Protein AF-A0A376DPJ9-F1 (afdb_monomer_lite)

Organism: Chryseobacterium carnipullorum (NCBI:txid1124835)

Radius of gyration: 25.6 Å; chains: 1; bounding box: 70×33×84 Å

pLDDT: mean 78.96, std 16.45, range [32.88, 96.31]

Secondary structure (DSSP, 8-state):
-HHHHHHHHHHHHHHHHHHHHHHHHHHHHHHHHH-S--GGGG-THHHHHHHHHHHHHHHHHHHHHHHH---SS--HHHHHHHHHHHHHHHHHHHHHHHHHHHHHTT-HHHHSSHHHHHHHHHHHHHHHHHHHHHHHHHHHHHHHHHHHHHHHHHHHHHHHHHHHHHHHHHHHHHTT--

Foldseek 3Di:
DVVVVVVVVLVVVLLVVLLVVLQVVQLVVCCVVVVDDDPCSNDSVSSVVLSVLLVLLLVLLVVLCVVPVPDLDDDPVSLVVSLVVSLVVSLVVVVVVVVVVCVVVVCCCVCVDPVNVVVVSVVSNVSSVVSVVSSSVSVVVVSVVVVVVVVVVVVVVVVVVVVVVVVVVVVVVVVVPD

Structure (mmCIF, N/CA/C/O backbone):
data_AF-A0A376DPJ9-F1
#
_entry.id   AF-A0A376DPJ9-F1
#
loop_
_atom_site.group_PDB
_atom_site.id
_atom_site.type_symbol
_atom_site.label_atom_id
_atom_site.label_alt_id
_atom_site.label_comp_id
_atom_site.label_asym_id
_atom_site.label_entity_id
_atom_site.label_seq_id
_atom_site.pdbx_PDB_ins_code
_atom_site.Cartn_x
_atom_site.Cartn_y
_atom_site.Cartn_z
_atom_site.occupancy
_atom_site.B_iso_or_equiv
_atom_site.auth_seq_id
_atom_site.auth_comp_id
_atom_site.auth_asym_id
_atom_site.auth_atom_id
_atom_site.pdbx_PDB_model_num
ATOM 1 N N . MET A 1 1 ? -15.375 -20.761 18.828 1.00 35.53 1 MET A N 1
ATOM 2 C CA . MET A 1 1 ? -14.782 -20.734 17.464 1.00 35.53 1 MET A CA 1
ATOM 3 C C . MET A 1 1 ? -15.594 -19.976 16.400 1.00 35.53 1 MET A C 1
ATOM 5 O O . MET A 1 1 ? -14.981 -19.489 15.461 1.00 35.53 1 MET A O 1
ATOM 9 N N . LYS A 1 2 ? -16.923 -19.787 16.525 1.00 32.88 2 LYS A N 1
ATOM 10 C CA . LYS A 1 2 ? -17.739 -19.069 15.512 1.00 32.88 2 LYS A CA 1
ATOM 11 C C . LYS A 1 2 ? -17.338 -17.594 15.266 1.00 32.88 2 LYS A C 1
ATOM 13 O O . LYS A 1 2 ? -17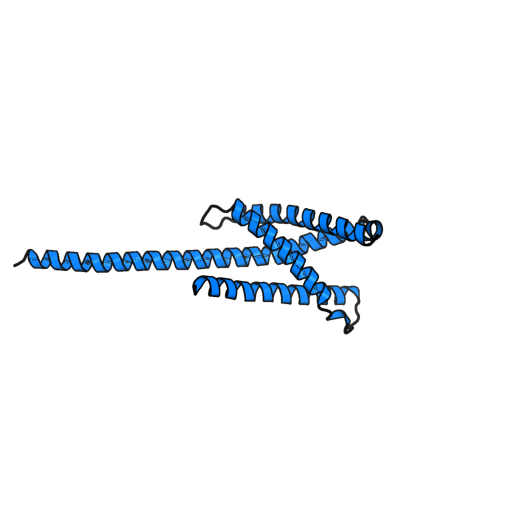.482 -17.117 14.146 1.00 32.88 2 LYS A O 1
ATOM 18 N N . ASN A 1 3 ? -16.785 -16.888 16.263 1.00 49.09 3 ASN A N 1
ATOM 19 C CA . ASN A 1 3 ? -16.382 -15.477 16.110 1.00 49.09 3 ASN A CA 1
ATOM 20 C C . ASN A 1 3 ? -15.089 -15.282 15.303 1.00 49.09 3 ASN A C 1
ATOM 22 O O . ASN A 1 3 ? -15.038 -14.377 14.480 1.00 49.09 3 ASN A O 1
ATOM 26 N N . ILE A 1 4 ? -14.088 -16.152 15.474 1.00 43.19 4 ILE A N 1
ATOM 27 C CA . ILE A 1 4 ? -12.838 -16.094 14.691 1.00 43.19 4 ILE A CA 1
ATOM 28 C C . ILE A 1 4 ? -13.129 -16.453 13.230 1.00 43.19 4 ILE A C 1
ATOM 30 O O . ILE A 1 4 ? -12.640 -15.793 12.321 1.00 43.19 4 ILE A O 1
ATOM 34 N N . LEU A 1 5 ? -14.007 -17.439 13.002 1.00 37.12 5 LEU A N 1
ATOM 35 C CA . LEU A 1 5 ? -14.438 -17.830 11.660 1.00 37.12 5 LEU A CA 1
ATOM 36 C C . LEU A 1 5 ? -15.154 -16.683 10.926 1.00 37.12 5 LEU A C 1
ATOM 38 O O . LEU A 1 5 ? -14.939 -16.496 9.735 1.00 37.12 5 LEU A O 1
ATOM 42 N N . ASN A 1 6 ? -15.973 -15.892 11.630 1.00 47.94 6 ASN A N 1
ATOM 43 C CA . ASN A 1 6 ? -16.643 -14.719 11.060 1.00 47.94 6 ASN A CA 1
ATOM 44 C C . ASN A 1 6 ? -15.699 -13.524 10.844 1.00 47.94 6 ASN A C 1
ATOM 46 O O . ASN A 1 6 ? -15.862 -12.817 9.850 1.00 47.94 6 ASN A O 1
ATOM 50 N N . GLU A 1 7 ? -14.709 -13.309 11.716 1.00 50.38 7 GLU A N 1
ATOM 51 C CA . GLU A 1 7 ? -13.648 -12.311 11.497 1.00 50.38 7 GLU A CA 1
ATOM 52 C C . GLU A 1 7 ? -12.774 -12.677 10.287 1.00 50.38 7 GLU A C 1
ATOM 54 O O . GLU A 1 7 ? -12.513 -11.822 9.442 1.00 50.38 7 GLU A O 1
ATOM 59 N N . ALA A 1 8 ? -12.428 -13.960 10.129 1.00 47.81 8 ALA A N 1
ATOM 60 C CA . ALA A 1 8 ? -11.710 -14.484 8.965 1.00 47.81 8 ALA A CA 1
ATOM 61 C C . ALA A 1 8 ? -12.550 -14.438 7.670 1.00 47.81 8 ALA A C 1
ATOM 63 O O . ALA A 1 8 ? -12.029 -14.258 6.570 1.00 47.81 8 ALA A O 1
ATOM 64 N N . ARG A 1 9 ? -13.881 -14.565 7.774 1.00 54.72 9 ARG A N 1
ATOM 65 C CA . ARG A 1 9 ? -14.790 -14.430 6.623 1.00 54.72 9 ARG A CA 1
ATOM 66 C C . ARG A 1 9 ? -14.923 -12.977 6.170 1.00 54.72 9 ARG A C 1
ATOM 68 O O . ARG A 1 9 ? -14.971 -12.727 4.971 1.00 54.72 9 ARG A O 1
ATOM 75 N N . GLN A 1 10 ? -14.961 -12.022 7.105 1.00 60.44 10 GLN A N 1
ATOM 76 C CA . GLN A 1 10 ? -14.961 -10.591 6.775 1.00 60.44 10 GLN A CA 1
ATOM 77 C C . GLN A 1 10 ? -13.616 -10.132 6.202 1.00 60.44 10 GLN A C 1
ATOM 79 O O . GLN A 1 10 ? -13.611 -9.337 5.263 1.00 60.44 10 GLN A O 1
ATOM 84 N N . SER A 1 11 ? -12.492 -10.669 6.689 1.00 74.06 11 SER A N 1
ATOM 85 C CA . SER A 1 11 ? -11.182 -10.404 6.083 1.00 74.06 11 SER A CA 1
ATOM 86 C C . SER A 1 11 ? -11.036 -11.024 4.691 1.00 74.06 11 SER A C 1
ATOM 88 O O . SER A 1 11 ? -10.398 -10.408 3.843 1.00 74.06 11 SER A O 1
ATOM 90 N N . LYS A 1 12 ? -11.696 -12.157 4.390 1.00 81.75 12 LYS A N 1
ATOM 91 C CA . LYS A 1 12 ? -11.704 -12.747 3.036 1.00 81.75 12 LYS A CA 1
ATOM 92 C C . LYS A 1 12 ? -12.279 -11.798 1.982 1.00 81.75 12 LYS A C 1
ATOM 94 O O . LYS A 1 12 ? -11.669 -11.636 0.932 1.00 81.75 12 LYS A O 1
ATOM 99 N N . TYR A 1 13 ? -13.427 -11.167 2.244 1.00 85.12 13 TYR A N 1
ATOM 100 C CA . TYR A 1 13 ? -14.031 -10.233 1.282 1.00 85.12 13 TYR A CA 1
ATOM 101 C C . TYR A 1 13 ? -13.211 -8.956 1.115 1.00 85.12 13 TYR A C 1
ATOM 103 O O . TYR A 1 13 ? -13.119 -8.442 0.007 1.00 85.12 13 TYR A O 1
ATOM 111 N N . PHE A 1 14 ? -12.580 -8.473 2.188 1.00 87.50 14 PHE A N 1
ATOM 112 C CA . PHE A 1 14 ? -11.661 -7.341 2.102 1.00 87.50 14 PHE A CA 1
ATOM 113 C C . PHE A 1 14 ? -10.430 -7.674 1.252 1.00 87.50 14 PHE A C 1
ATOM 115 O O . PHE A 1 14 ? -10.087 -6.915 0.354 1.00 87.50 14 PHE A O 1
ATOM 122 N N . LEU A 1 15 ? -9.803 -8.831 1.476 1.00 87.69 15 LEU A N 1
ATOM 123 C CA . LEU A 1 15 ? -8.663 -9.273 0.670 1.00 87.69 15 LEU A CA 1
ATOM 124 C C . LEU A 1 15 ? -9.058 -9.512 -0.790 1.00 87.69 15 LEU A C 1
ATOM 126 O O . LEU A 1 15 ? -8.320 -9.115 -1.684 1.00 87.69 15 LEU A O 1
ATOM 130 N N . LEU A 1 16 ? -10.235 -10.096 -1.038 1.00 90.19 16 LEU A N 1
ATOM 131 C CA . LEU A 1 16 ? -10.770 -10.249 -2.391 1.00 90.19 16 LEU A CA 1
ATOM 132 C C . LEU A 1 16 ? -11.007 -8.888 -3.054 1.00 90.19 16 LEU A C 1
ATOM 134 O O . LEU A 1 16 ? -10.652 -8.713 -4.212 1.00 90.19 16 LEU A O 1
ATOM 138 N N . PHE A 1 17 ? -11.564 -7.919 -2.324 1.00 90.94 17 PHE A N 1
ATOM 139 C CA . PHE A 1 17 ? -11.735 -6.553 -2.811 1.00 90.94 17 PHE A CA 1
ATOM 140 C C . PHE A 1 17 ? -10.390 -5.916 -3.172 1.00 90.94 17 PHE A C 1
ATOM 142 O O . PHE A 1 17 ? -10.253 -5.393 -4.271 1.00 90.94 17 PHE A O 1
ATOM 149 N N . VAL A 1 18 ? -9.384 -6.014 -2.298 1.00 90.88 18 VAL A N 1
ATOM 150 C CA . VAL A 1 18 ? -8.033 -5.491 -2.561 1.00 90.88 18 VAL A CA 1
ATOM 151 C C . VAL A 1 18 ? -7.409 -6.167 -3.783 1.00 90.88 18 VAL A C 1
ATOM 153 O O . VAL A 1 18 ? -6.825 -5.486 -4.620 1.00 90.88 18 VAL A O 1
ATOM 156 N N . PHE A 1 19 ? -7.573 -7.484 -3.925 1.00 89.69 19 PHE A N 1
ATOM 157 C CA . PHE A 1 19 ? -7.079 -8.235 -5.078 1.00 89.69 19 PHE A CA 1
ATOM 158 C C . PHE A 1 19 ? -7.760 -7.808 -6.385 1.00 89.69 19 PHE A C 1
ATOM 160 O O . PHE A 1 19 ? -7.080 -7.494 -7.358 1.00 89.69 19 PHE A O 1
ATOM 167 N N . LEU A 1 20 ? -9.096 -7.745 -6.408 1.00 91.44 20 LEU A N 1
ATOM 168 C CA . LEU A 1 20 ? -9.865 -7.316 -7.580 1.00 91.44 20 LEU A CA 1
ATOM 169 C C . LEU A 1 20 ? -9.576 -5.857 -7.945 1.00 91.44 20 LEU A C 1
ATOM 171 O O . LEU A 1 20 ? -9.449 -5.532 -9.123 1.00 91.44 20 LEU A O 1
ATOM 175 N N . PHE A 1 21 ? -9.431 -4.988 -6.945 1.00 91.19 21 PHE A N 1
ATOM 176 C CA . PHE A 1 21 ? -9.069 -3.592 -7.153 1.00 91.19 21 PHE A CA 1
ATOM 177 C C . PHE A 1 21 ? -7.660 -3.470 -7.744 1.00 91.19 21 PHE A C 1
ATOM 179 O O . PHE A 1 21 ? -7.478 -2.781 -8.744 1.00 91.19 21 PHE A O 1
ATOM 186 N N . GLY A 1 22 ? -6.678 -4.186 -7.190 1.00 88.44 22 GLY A N 1
ATOM 187 C CA . GLY A 1 22 ? -5.319 -4.221 -7.731 1.00 88.44 22 GLY A CA 1
ATOM 188 C C . GLY A 1 22 ? -5.261 -4.786 -9.151 1.00 88.44 22 GLY A C 1
ATOM 189 O O . GLY A 1 22 ? -4.515 -4.281 -9.989 1.00 88.44 22 GLY A O 1
ATOM 190 N N . TYR A 1 23 ? -6.103 -5.775 -9.462 1.00 88.81 23 TYR A N 1
ATOM 191 C CA . TYR A 1 23 ? -6.263 -6.296 -10.818 1.00 88.81 23 TYR A CA 1
ATOM 192 C C . TYR A 1 23 ? -6.813 -5.237 -11.781 1.00 88.81 23 TYR A C 1
ATOM 194 O O . TYR A 1 23 ? -6.214 -4.986 -12.828 1.00 88.81 23 TYR A O 1
ATOM 202 N N . ALA A 1 24 ? -7.891 -4.547 -11.401 1.00 88.69 24 ALA A N 1
ATOM 203 C CA . ALA A 1 24 ? -8.464 -3.465 -12.199 1.00 88.69 24 ALA A CA 1
ATOM 204 C C . ALA A 1 24 ? -7.467 -2.310 -12.411 1.00 88.69 24 ALA A C 1
ATOM 206 O O . ALA A 1 24 ? -7.298 -1.835 -13.535 1.00 88.69 24 ALA A O 1
ATOM 207 N N . GLN A 1 25 ? -6.745 -1.910 -11.359 1.00 86.62 25 GLN A N 1
ATOM 208 C CA . GLN A 1 25 ? -5.694 -0.893 -11.433 1.00 86.62 25 GLN A CA 1
ATOM 209 C C . GLN A 1 25 ? -4.565 -1.324 -12.385 1.00 86.62 25 GLN A C 1
ATOM 211 O O . GLN A 1 25 ? -4.074 -0.515 -13.172 1.00 86.62 25 GLN A O 1
ATOM 216 N N . SER A 1 26 ? -4.171 -2.601 -12.363 1.00 83.50 26 SER A N 1
ATOM 217 C CA . SER A 1 26 ? -3.147 -3.134 -13.267 1.00 83.50 26 SER A CA 1
ATOM 218 C C . SER A 1 26 ? -3.567 -3.048 -14.737 1.00 83.50 26 SER A C 1
ATOM 220 O O . SER A 1 26 ? -2.786 -2.595 -15.580 1.00 83.50 26 SER A O 1
ATOM 222 N N . ILE A 1 27 ? -4.819 -3.411 -15.038 1.00 84.75 27 ILE A N 1
ATOM 223 C CA . ILE A 1 27 ? -5.396 -3.281 -16.382 1.00 84.75 27 ILE A CA 1
ATOM 224 C C . ILE A 1 27 ? -5.398 -1.813 -16.816 1.00 84.75 27 ILE A C 1
ATOM 226 O O . ILE A 1 27 ? -4.947 -1.500 -17.919 1.00 84.75 27 ILE A O 1
ATOM 230 N N . GLN A 1 28 ? -5.842 -0.905 -15.943 1.00 85.06 28 GLN A N 1
ATOM 231 C CA . GLN A 1 28 ? -5.889 0.528 -16.232 1.00 85.06 28 GLN A CA 1
ATOM 232 C C . GLN A 1 28 ? -4.504 1.085 -16.593 1.00 85.06 28 GLN A C 1
ATOM 234 O O . GLN A 1 28 ? -4.370 1.790 -17.593 1.00 85.06 28 GLN A O 1
ATOM 239 N N . ILE A 1 29 ? -3.465 0.747 -15.822 1.00 78.75 29 ILE A N 1
ATOM 240 C CA . ILE A 1 29 ? -2.090 1.200 -16.084 1.00 78.75 29 ILE A CA 1
ATOM 241 C C . ILE A 1 29 ? -1.603 0.689 -17.446 1.00 78.75 29 ILE A C 1
ATOM 243 O O . ILE A 1 29 ? -1.048 1.451 -18.237 1.00 78.75 29 ILE A O 1
ATOM 247 N N . ARG A 1 30 ? -1.842 -0.588 -17.765 1.00 80.00 30 ARG A N 1
ATOM 248 C CA . ARG A 1 30 ? -1.425 -1.183 -19.046 1.00 80.00 30 ARG A CA 1
ATOM 249 C C . ARG A 1 30 ? -2.168 -0.581 -20.239 1.00 80.00 30 ARG A C 1
ATOM 251 O O . ARG A 1 30 ? -1.539 -0.344 -21.270 1.00 80.00 30 ARG A O 1
ATOM 258 N N . LEU A 1 31 ? -3.461 -0.288 -20.094 1.00 81.31 31 LEU A N 1
ATOM 259 C CA . LEU A 1 31 ? -4.252 0.411 -21.111 1.00 81.31 31 LEU A CA 1
ATOM 260 C C . LEU A 1 31 ? -3.729 1.831 -21.358 1.00 81.31 31 LEU A C 1
ATOM 262 O O . LEU A 1 31 ? -3.548 2.216 -22.513 1.00 81.31 31 LEU A O 1
ATOM 266 N N . LEU A 1 32 ? -3.425 2.578 -20.291 1.00 78.44 32 LEU A N 1
ATOM 267 C CA . LEU A 1 32 ? -2.885 3.939 -20.382 1.00 78.44 32 LEU A CA 1
ATOM 268 C C . LEU A 1 32 ? -1.519 3.980 -21.081 1.00 78.44 32 LEU A C 1
ATOM 270 O O . LEU A 1 32 ? -1.269 4.882 -21.879 1.00 78.44 32 LEU A O 1
ATOM 274 N N . VAL A 1 33 ? -0.654 2.998 -20.812 1.00 73.94 33 VAL A N 1
ATOM 275 C CA . VAL A 1 33 ? 0.698 2.939 -21.388 1.00 73.94 33 VAL A CA 1
ATOM 276 C C . VAL A 1 33 ? 0.692 2.425 -22.830 1.00 73.94 33 VAL A C 1
ATOM 278 O O . VAL A 1 33 ? 1.372 2.996 -23.679 1.00 73.94 33 VAL A O 1
ATOM 281 N N . ARG A 1 34 ? -0.052 1.351 -23.138 1.00 72.94 34 ARG A N 1
ATOM 282 C CA . ARG A 1 34 ? 0.017 0.695 -24.459 1.00 72.94 34 ARG A CA 1
ATOM 283 C C . ARG A 1 34 ? -0.979 1.226 -25.488 1.00 72.94 34 ARG A C 1
ATOM 285 O O . ARG A 1 34 ? -0.741 1.018 -26.674 1.00 72.94 34 ARG A O 1
ATOM 292 N N . LYS A 1 35 ? -2.079 1.875 -25.075 1.00 73.50 35 LYS A N 1
ATOM 293 C CA . LYS A 1 35 ? -3.161 2.387 -25.954 1.00 73.50 35 LYS A CA 1
ATOM 294 C C . LYS A 1 35 ? -3.690 1.382 -27.001 1.00 73.50 35 LYS A C 1
ATOM 296 O O . LYS A 1 35 ? -4.313 1.777 -27.981 1.00 73.50 35 LYS A O 1
ATOM 301 N N . LYS A 1 36 ? -3.446 0.085 -26.810 1.00 71.81 36 LYS A N 1
ATOM 302 C CA . LYS A 1 36 ? -3.882 -1.022 -27.669 1.00 71.81 36 LYS A CA 1
ATOM 303 C C . LYS A 1 36 ? -4.521 -2.077 -26.782 1.00 71.81 36 LYS A C 1
ATOM 305 O O . LYS A 1 36 ? -4.018 -2.310 -25.690 1.00 71.81 36 LYS A O 1
ATOM 310 N N . LEU A 1 37 ? -5.608 -2.693 -27.238 1.00 67.00 37 LEU A N 1
ATOM 311 C CA . LEU A 1 37 ? -6.246 -3.819 -26.559 1.00 67.00 37 LEU A CA 1
ATOM 312 C C . LEU A 1 37 ? -5.576 -5.114 -27.024 1.00 67.00 37 LEU A C 1
ATOM 314 O O . LEU A 1 37 ? -5.727 -5.512 -28.174 1.00 67.00 37 LEU A O 1
ATOM 318 N N . ASP A 1 38 ? -4.811 -5.732 -26.132 1.00 72.69 38 ASP A N 1
ATOM 319 C CA . ASP A 1 38 ? -4.108 -6.996 -26.352 1.00 72.69 38 ASP A CA 1
ATOM 320 C C . ASP A 1 38 ? -4.479 -7.969 -25.221 1.00 72.69 38 ASP A C 1
ATOM 322 O O . ASP A 1 38 ? -4.661 -7.551 -24.074 1.00 72.69 38 ASP A O 1
ATOM 326 N N . TRP A 1 39 ? -4.574 -9.265 -25.523 1.00 71.88 39 TRP A N 1
ATOM 327 C CA . TRP A 1 39 ? -4.863 -10.330 -24.558 1.00 71.88 39 TRP A CA 1
ATOM 328 C C . TRP A 1 39 ? -3.863 -10.343 -23.394 1.00 71.88 39 TRP A C 1
ATOM 330 O O . TRP A 1 39 ? -4.224 -10.616 -22.248 1.00 71.88 39 TRP A O 1
ATOM 340 N N . TYR A 1 40 ? -2.617 -9.931 -23.650 1.00 70.44 40 TYR A N 1
ATOM 341 C CA . TYR A 1 40 ? -1.575 -9.823 -22.628 1.00 70.44 40 TYR A CA 1
ATOM 342 C C . TYR A 1 40 ? -1.887 -8.798 -21.516 1.00 70.44 40 TYR A C 1
ATOM 344 O O . TYR A 1 40 ? -1.282 -8.835 -20.443 1.00 70.44 40 TYR A O 1
ATOM 352 N N . ILE A 1 41 ? -2.838 -7.879 -21.722 1.00 69.50 41 ILE A N 1
ATOM 353 C CA . ILE A 1 41 ? -3.250 -6.890 -20.709 1.00 69.50 41 ILE A CA 1
ATOM 354 C C . ILE A 1 41 ? -3.952 -7.551 -19.523 1.00 69.50 41 ILE A C 1
ATOM 356 O O . ILE A 1 41 ? -3.852 -7.051 -18.405 1.00 69.50 41 ILE A O 1
ATOM 360 N N . PHE A 1 42 ? -4.591 -8.698 -19.747 1.00 73.62 42 PHE A N 1
ATOM 361 C CA . PHE A 1 42 ? -5.330 -9.431 -18.722 1.00 73.62 42 PHE A CA 1
ATOM 362 C C . PHE A 1 42 ? -4.447 -10.363 -17.881 1.00 73.62 42 PHE A C 1
ATOM 364 O O . PHE A 1 42 ? -4.965 -11.082 -17.023 1.00 73.62 42 PHE A O 1
ATOM 371 N N . THR A 1 43 ? -3.125 -10.347 -18.095 1.00 78.19 43 THR A N 1
ATOM 372 C CA . THR A 1 43 ? -2.180 -11.188 -17.352 1.00 78.19 43 THR A CA 1
ATOM 373 C C . THR A 1 43 ? -2.205 -10.859 -15.851 1.00 78.19 43 THR A C 1
ATOM 375 O O . THR A 1 43 ? -1.990 -9.709 -15.456 1.00 78.19 43 THR A O 1
ATOM 378 N N . PRO A 1 44 ? -2.447 -11.857 -14.976 1.00 75.00 44 PRO A N 1
ATOM 379 C CA . PRO A 1 44 ? -2.641 -11.620 -13.545 1.00 75.00 44 PRO A CA 1
ATOM 380 C C . PRO A 1 44 ? -1.338 -11.304 -12.799 1.00 75.00 44 PRO A C 1
ATOM 382 O O . PRO A 1 44 ? -1.383 -10.882 -11.648 1.00 75.00 44 PRO A O 1
ATOM 385 N N . GLU A 1 45 ? -0.178 -11.475 -13.434 1.00 77.44 45 GLU A N 1
ATOM 386 C CA . GLU A 1 45 ? 1.143 -11.335 -12.811 1.00 77.44 45 GLU A CA 1
ATOM 387 C C . GLU A 1 45 ? 1.336 -9.980 -12.105 1.00 77.44 45 GLU A C 1
ATOM 389 O O . GLU A 1 45 ? 1.730 -9.920 -10.940 1.00 77.44 45 GLU A O 1
ATOM 394 N N . ALA A 1 46 ? 0.976 -8.873 -12.761 1.00 72.50 46 ALA A N 1
ATOM 395 C CA . ALA A 1 46 ? 1.123 -7.548 -12.151 1.00 72.50 46 ALA A CA 1
ATOM 396 C C . ALA A 1 46 ? 0.098 -7.273 -11.040 1.00 72.50 46 ALA A C 1
ATOM 398 O O . ALA A 1 46 ? 0.366 -6.482 -10.132 1.00 72.50 46 ALA A O 1
ATOM 399 N N . ALA A 1 47 ? -1.058 -7.934 -11.075 1.00 79.75 47 ALA A N 1
ATOM 400 C CA . ALA A 1 47 ? -2.030 -7.857 -9.994 1.00 79.75 47 ALA A CA 1
ATOM 401 C C . ALA A 1 47 ? -1.536 -8.606 -8.755 1.00 79.75 47 ALA A C 1
ATOM 403 O O . ALA A 1 47 ? -1.690 -8.108 -7.643 1.00 79.75 47 ALA A O 1
ATOM 404 N N . VAL A 1 48 ? -0.868 -9.750 -8.945 1.00 85.44 48 VAL A N 1
ATOM 405 C CA . VAL A 1 48 ? -0.213 -10.485 -7.855 1.00 85.44 48 VAL A CA 1
ATOM 406 C C . VAL A 1 48 ? 0.852 -9.613 -7.195 1.00 85.44 48 VAL A C 1
ATOM 408 O O . VAL A 1 48 ? 0.841 -9.468 -5.977 1.00 85.44 48 VAL A O 1
ATOM 411 N N . MET A 1 49 ? 1.718 -8.964 -7.978 1.00 83.88 49 MET A N 1
ATOM 412 C CA . MET A 1 49 ? 2.754 -8.082 -7.425 1.00 83.88 49 MET A CA 1
ATOM 413 C C . MET A 1 49 ? 2.154 -6.903 -6.642 1.00 83.88 49 MET A C 1
ATOM 415 O O . MET A 1 49 ? 2.615 -6.584 -5.547 1.00 83.88 49 MET A O 1
ATOM 419 N N . SER A 1 50 ? 1.085 -6.299 -7.170 1.00 85.75 50 SER A N 1
ATOM 420 C CA . SER A 1 50 ? 0.368 -5.196 -6.510 1.00 85.75 50 SER A CA 1
ATOM 421 C C . SER A 1 50 ? -0.341 -5.650 -5.226 1.00 85.75 50 SER A C 1
ATOM 423 O O . SER A 1 50 ? -0.406 -4.916 -4.244 1.00 85.75 50 SER A O 1
ATOM 425 N N . PHE A 1 51 ? -0.852 -6.882 -5.203 1.00 88.44 51 PHE A N 1
ATOM 426 C CA . PHE A 1 51 ? -1.448 -7.478 -4.010 1.00 88.44 51 PHE A CA 1
ATOM 427 C C . PHE A 1 51 ? -0.398 -7.764 -2.930 1.00 88.44 51 PHE A C 1
ATOM 429 O O . PHE A 1 51 ? -0.636 -7.495 -1.754 1.00 88.44 51 PHE A O 1
ATOM 436 N N . VAL A 1 52 ? 0.777 -8.265 -3.321 1.00 90.19 52 VAL A N 1
ATOM 437 C CA . VAL A 1 52 ? 1.900 -8.500 -2.401 1.00 90.19 52 VAL A CA 1
ATOM 438 C C . VAL A 1 52 ? 2.376 -7.185 -1.785 1.00 90.19 52 VAL A C 1
ATOM 440 O O . VAL A 1 52 ? 2.524 -7.114 -0.565 1.00 90.19 52 VAL A O 1
ATOM 443 N N . SER A 1 53 ? 2.551 -6.126 -2.583 1.00 90.31 53 SER A N 1
ATOM 444 C CA . SER A 1 53 ? 2.966 -4.816 -2.063 1.00 90.31 53 SER A CA 1
ATOM 445 C C . SER A 1 53 ? 1.925 -4.207 -1.117 1.00 90.31 53 SER A C 1
ATOM 447 O O . SER A 1 53 ? 2.283 -3.736 -0.035 1.00 90.31 53 SER A O 1
ATOM 449 N N . ALA A 1 54 ? 0.630 -4.308 -1.441 1.00 90.94 54 ALA A N 1
ATOM 450 C CA . ALA A 1 54 ? -0.447 -3.926 -0.527 1.00 90.94 54 ALA A CA 1
ATOM 451 C C . ALA A 1 54 ? -0.420 -4.755 0.772 1.00 90.94 54 ALA A C 1
ATOM 453 O O . ALA A 1 54 ? -0.619 -4.214 1.859 1.00 90.94 54 ALA A O 1
ATOM 454 N N . GLY A 1 55 ? -0.111 -6.051 0.685 1.00 90.75 55 GLY A N 1
ATOM 455 C CA . GLY A 1 55 ? 0.077 -6.924 1.844 1.00 90.75 55 GLY A CA 1
ATOM 456 C C . GLY A 1 55 ? 1.214 -6.467 2.762 1.00 90.75 55 GLY A C 1
ATOM 457 O O . GLY A 1 55 ? 1.030 -6.417 3.980 1.00 90.75 55 GLY A O 1
ATOM 458 N N . ILE A 1 56 ? 2.357 -6.066 2.194 1.00 92.25 56 ILE A N 1
ATOM 459 C CA . ILE A 1 56 ? 3.482 -5.484 2.947 1.00 92.25 56 ILE A CA 1
ATOM 460 C C . ILE A 1 56 ? 3.029 -4.209 3.664 1.00 92.25 56 ILE A C 1
ATOM 462 O O . ILE A 1 56 ? 3.265 -4.063 4.864 1.00 92.25 56 ILE A O 1
ATOM 466 N N . LEU A 1 57 ? 2.321 -3.313 2.969 1.00 93.38 57 LEU A N 1
ATOM 467 C CA . LEU A 1 57 ? 1.780 -2.099 3.578 1.00 93.38 57 LEU A CA 1
ATOM 468 C C . LEU A 1 57 ? 0.838 -2.419 4.748 1.00 93.38 57 LEU A C 1
ATOM 470 O O . LEU A 1 57 ? 0.967 -1.829 5.821 1.00 93.38 57 LEU A O 1
ATOM 474 N N . PHE A 1 58 ? -0.083 -3.371 4.577 1.00 92.31 58 PHE A N 1
ATOM 475 C CA . PHE A 1 58 ? -1.009 -3.777 5.638 1.00 92.31 58 PHE A CA 1
ATOM 476 C C . PHE A 1 58 ? -0.270 -4.331 6.849 1.00 92.31 58 PHE A C 1
ATOM 478 O O . PHE A 1 58 ? -0.649 -4.037 7.982 1.00 92.31 58 PHE A O 1
ATOM 485 N N . PHE A 1 59 ? 0.794 -5.101 6.627 1.00 91.38 59 PHE A N 1
ATOM 486 C CA . PHE A 1 59 ? 1.631 -5.627 7.697 1.00 91.38 59 PHE A CA 1
ATOM 487 C C . PHE A 1 59 ? 2.330 -4.506 8.476 1.00 91.38 59 PHE A C 1
ATOM 489 O O . PHE A 1 59 ? 2.243 -4.465 9.705 1.00 91.38 59 PHE A O 1
ATOM 496 N N . VAL A 1 60 ? 2.945 -3.552 7.770 1.00 92.75 60 VAL A N 1
ATOM 497 C CA . VAL A 1 60 ? 3.586 -2.374 8.375 1.00 92.75 60 VAL A CA 1
ATOM 498 C C . VAL A 1 60 ? 2.570 -1.566 9.190 1.00 92.75 60 VAL A C 1
ATOM 500 O O . VAL A 1 60 ? 2.794 -1.293 10.371 1.00 92.75 60 VAL A O 1
ATOM 503 N N . MET A 1 61 ? 1.413 -1.249 8.605 1.00 90.88 61 MET A N 1
ATOM 504 C CA . MET A 1 61 ? 0.347 -0.526 9.301 1.00 90.88 61 MET A CA 1
ATOM 505 C C . MET A 1 61 ? -0.162 -1.295 10.522 1.00 90.88 61 MET A C 1
ATOM 507 O O . MET A 1 61 ? -0.371 -0.705 11.579 1.00 90.88 61 MET A O 1
ATOM 511 N N . TYR A 1 62 ? -0.339 -2.613 10.412 1.00 89.38 62 TYR A N 1
ATOM 512 C CA . TYR A 1 62 ? -0.800 -3.451 11.515 1.00 89.38 62 TYR A CA 1
ATOM 513 C C . TYR A 1 62 ? 0.153 -3.404 12.717 1.00 89.38 62 TYR A C 1
ATOM 515 O O . TYR A 1 62 ? -0.312 -3.280 13.853 1.00 89.38 62 TYR A O 1
ATOM 523 N N . ILE A 1 63 ? 1.470 -3.449 12.481 1.00 89.31 63 ILE A N 1
ATOM 524 C CA . ILE A 1 63 ? 2.485 -3.317 13.538 1.00 89.31 63 ILE A CA 1
ATOM 525 C C . ILE A 1 63 ? 2.321 -1.983 14.265 1.00 89.31 63 ILE A C 1
ATOM 527 O O . ILE A 1 63 ? 2.238 -1.953 15.495 1.00 89.31 63 ILE A O 1
ATOM 531 N N . PHE A 1 64 ? 2.223 -0.883 13.520 1.00 90.12 64 PHE A N 1
ATOM 532 C CA . PHE A 1 64 ? 2.140 0.447 14.114 1.00 90.12 64 PHE A CA 1
ATOM 533 C C . PHE A 1 64 ? 0.828 0.707 14.843 1.00 90.12 64 PHE A C 1
ATOM 535 O O . PHE A 1 64 ? 0.836 1.283 15.933 1.00 90.12 64 PHE A O 1
ATOM 542 N N . ILE A 1 65 ? -0.287 0.215 14.306 1.00 87.44 65 ILE A N 1
ATOM 543 C CA . ILE A 1 65 ? -1.575 0.244 14.997 1.00 87.44 65 ILE A CA 1
ATOM 544 C C . ILE A 1 65 ? -1.489 -0.530 16.315 1.00 87.44 65 ILE A C 1
ATOM 546 O O . ILE A 1 65 ? -1.899 -0.020 17.357 1.00 87.44 65 ILE A O 1
ATOM 550 N N . ARG A 1 66 ? -0.924 -1.744 16.299 1.00 84.06 66 ARG A N 1
ATOM 551 C CA . ARG A 1 66 ? -0.791 -2.572 17.505 1.00 84.06 66 ARG A CA 1
ATOM 552 C C . ARG A 1 66 ? 0.133 -1.939 18.546 1.00 84.06 66 ARG A C 1
ATOM 554 O O . ARG A 1 66 ? -0.111 -2.102 19.738 1.00 84.06 66 ARG A O 1
ATOM 561 N N . HIS A 1 67 ? 1.178 -1.238 18.110 1.00 83.25 67 HIS A N 1
ATOM 562 C CA . HIS A 1 67 ? 2.151 -0.621 19.004 1.00 83.25 67 HIS A CA 1
ATOM 563 C C . HIS A 1 67 ? 1.640 0.684 19.640 1.00 83.25 67 HIS A C 1
ATOM 565 O O . HIS A 1 67 ? 1.804 0.882 20.845 1.00 83.25 67 HIS A O 1
ATOM 571 N N . TRP A 1 68 ? 1.000 1.566 18.863 1.00 78.88 68 TRP A N 1
ATOM 572 C CA . TRP A 1 68 ? 0.603 2.897 19.344 1.00 78.88 68 TRP A CA 1
ATOM 573 C C . TRP A 1 68 ? -0.841 3.013 19.820 1.00 78.88 68 TRP A C 1
ATOM 575 O O . TRP A 1 68 ? -1.124 3.862 20.664 1.00 78.88 68 TRP A O 1
ATOM 585 N N . GLN A 1 69 ? -1.762 2.180 19.337 1.00 72.25 69 GLN A N 1
ATOM 586 C CA . GLN A 1 69 ? -3.183 2.395 19.585 1.00 72.25 69 GLN A CA 1
ATOM 587 C C . GLN A 1 69 ? -3.691 1.639 20.826 1.00 72.25 69 GLN A C 1
ATOM 589 O O . GLN A 1 69 ? -4.407 0.641 20.728 1.00 72.25 69 GLN A O 1
ATOM 594 N N . LYS A 1 70 ? -3.323 2.135 22.017 1.00 64.69 70 LYS A N 1
ATOM 595 C CA . LYS A 1 70 ? -3.765 1.588 23.319 1.00 64.69 70 LYS A CA 1
ATOM 596 C C . LYS A 1 70 ? -5.180 2.027 23.730 1.00 64.69 70 LYS A C 1
ATOM 598 O O . LYS A 1 70 ? -5.781 1.409 24.602 1.00 64.69 70 LYS A O 1
ATOM 603 N N . SER A 1 71 ? -5.716 3.080 23.115 1.00 62.91 71 SER A N 1
ATOM 604 C CA . SER A 1 71 ? -7.025 3.662 23.427 1.00 62.91 71 SER A CA 1
ATOM 605 C C . SER A 1 71 ? -8.179 2.885 22.761 1.00 62.91 71 SER A C 1
ATOM 607 O O . SER A 1 71 ? -8.107 2.467 21.597 1.00 62.91 71 SER A O 1
ATOM 609 N N . GLU A 1 72 ? -9.284 2.671 23.493 1.00 63.12 72 GLU A 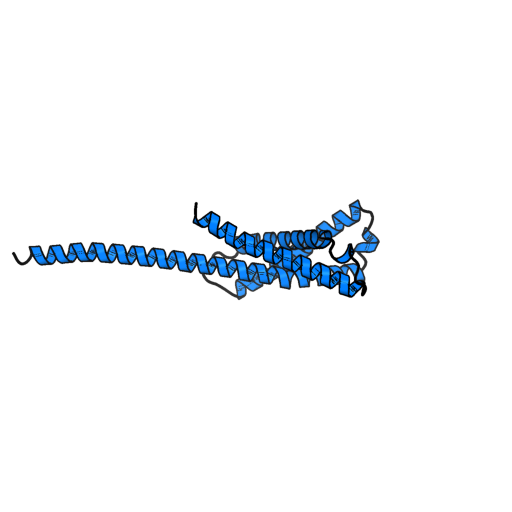N 1
ATOM 610 C CA . GLU A 1 72 ? -10.505 2.059 22.931 1.00 63.12 72 GLU A CA 1
ATOM 611 C C . GLU A 1 72 ? -11.246 3.018 21.970 1.00 63.12 72 GLU A C 1
ATOM 613 O O . GLU A 1 72 ? -12.006 2.557 21.112 1.00 63.12 72 GLU A O 1
ATOM 618 N N . THR A 1 73 ? -10.987 4.329 22.060 1.00 68.62 73 THR A N 1
ATOM 619 C CA . THR A 1 73 ? -11.639 5.389 21.278 1.00 68.62 73 THR A CA 1
ATOM 620 C C . THR A 1 73 ? -10.946 5.669 19.938 1.00 68.62 73 THR A C 1
ATOM 622 O O . THR A 1 73 ? -9.758 5.414 19.738 1.00 68.62 73 THR A O 1
ATOM 625 N N . PHE A 1 74 ? -11.720 6.159 18.966 1.00 73.25 74 PHE A N 1
ATOM 626 C CA . PHE A 1 74 ? -11.210 6.580 17.661 1.00 73.25 74 PHE A CA 1
ATOM 627 C C . PHE A 1 74 ? -10.600 7.982 17.766 1.00 73.25 74 PHE A C 1
ATOM 629 O O . PHE A 1 74 ? -11.303 8.926 18.115 1.00 73.25 74 PHE A O 1
ATOM 636 N N . SER A 1 75 ? -9.315 8.119 17.432 1.00 80.44 75 SER A N 1
ATOM 637 C CA . SER A 1 75 ? -8.625 9.408 17.334 1.00 80.44 75 SER A CA 1
ATOM 638 C C . SER A 1 75 ? -8.075 9.589 15.923 1.00 80.44 75 SER A C 1
ATOM 640 O O . SER A 1 75 ? -7.216 8.828 15.476 1.00 80.44 75 SER A O 1
ATOM 642 N N . THR A 1 76 ? -8.560 10.612 15.216 1.00 82.19 76 THR A N 1
ATOM 643 C CA . THR A 1 76 ? -8.101 10.967 13.861 1.00 82.19 76 THR A CA 1
ATOM 644 C C . THR A 1 76 ? -6.618 11.330 13.846 1.00 82.19 76 THR A C 1
ATOM 646 O O . THR A 1 76 ? -5.902 10.977 12.913 1.00 82.19 76 THR A O 1
ATOM 649 N N . ARG A 1 77 ? -6.134 11.979 14.912 1.00 85.50 77 ARG A N 1
ATOM 650 C CA . ARG A 1 77 ? -4.727 12.360 15.073 1.00 85.50 77 ARG A CA 1
ATOM 651 C C . ARG A 1 77 ? -3.815 11.142 15.188 1.00 85.50 77 ARG A C 1
ATOM 653 O O . ARG A 1 77 ? -2.758 11.113 14.564 1.00 85.50 77 ARG A O 1
ATOM 660 N N . GLU A 1 78 ? -4.221 10.136 15.962 1.00 86.38 78 GLU A N 1
ATOM 661 C CA . GLU A 1 78 ? -3.475 8.875 16.066 1.00 86.38 78 GLU A CA 1
ATOM 662 C C . GLU A 1 78 ? -3.487 8.124 14.734 1.00 86.38 78 GLU A C 1
ATOM 664 O O . GLU A 1 78 ? -2.441 7.656 14.291 1.00 86.38 78 GLU A O 1
ATOM 669 N N . ALA A 1 79 ? -4.643 8.075 14.067 1.00 87.44 79 ALA A N 1
ATOM 670 C CA . ALA A 1 79 ? -4.799 7.432 12.769 1.00 87.44 79 ALA A CA 1
ATOM 671 C C . ALA A 1 79 ? -3.885 8.061 11.700 1.00 87.44 79 ALA A C 1
ATOM 673 O O . ALA A 1 79 ? -3.169 7.339 11.008 1.00 87.44 79 ALA A O 1
ATOM 674 N N . LEU A 1 80 ? -3.845 9.397 11.617 1.00 90.31 80 LEU A N 1
ATOM 675 C CA . LEU A 1 80 ? -2.954 10.126 10.708 1.00 90.31 80 LEU A CA 1
ATOM 676 C C . LEU A 1 80 ? -1.480 9.920 11.058 1.00 90.31 80 LEU A C 1
ATOM 678 O O . LEU A 1 80 ? -0.676 9.673 10.167 1.00 90.31 80 LEU A O 1
ATOM 682 N N . LYS A 1 81 ? -1.116 9.955 12.346 1.00 92.19 81 LYS A N 1
ATOM 683 C CA . LYS A 1 81 ? 0.263 9.690 12.782 1.00 92.19 81 LYS A CA 1
ATOM 684 C C . LYS A 1 81 ? 0.718 8.292 12.362 1.00 92.19 81 LYS A C 1
ATOM 686 O O . LYS A 1 81 ? 1.809 8.138 11.819 1.00 92.19 81 LYS A O 1
ATOM 691 N N . 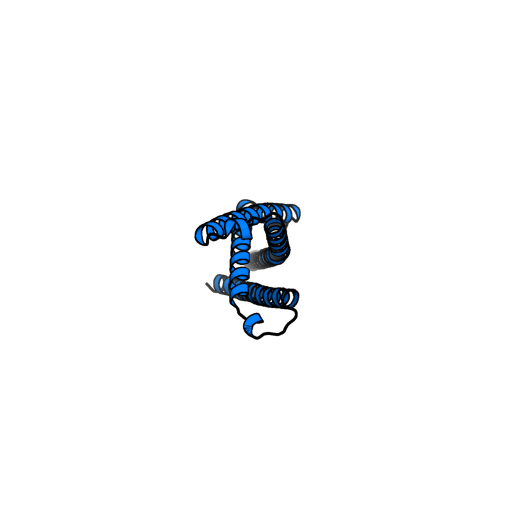ILE A 1 82 ? -0.118 7.284 12.608 1.00 91.31 82 ILE A N 1
ATOM 692 C CA . ILE A 1 82 ? 0.167 5.900 12.227 1.00 91.31 82 ILE A CA 1
ATOM 693 C C . ILE A 1 82 ? 0.288 5.788 10.710 1.00 91.31 82 ILE A C 1
ATOM 695 O O . ILE A 1 82 ? 1.237 5.173 10.233 1.00 91.31 82 ILE A O 1
ATOM 699 N N . PHE A 1 83 ? -0.625 6.401 9.957 1.00 93.62 83 PHE A N 1
ATOM 700 C CA . PHE A 1 83 ? -0.592 6.392 8.499 1.00 93.62 83 PHE A CA 1
ATOM 701 C C . PHE A 1 83 ? 0.708 7.005 7.956 1.00 93.62 83 PHE A C 1
ATOM 703 O O . PHE A 1 83 ? 1.411 6.345 7.194 1.00 93.62 83 PHE A O 1
ATOM 710 N N . SER A 1 84 ? 1.089 8.202 8.412 1.00 93.94 84 SER A N 1
ATOM 711 C CA . SER A 1 84 ? 2.304 8.885 7.946 1.00 93.94 84 SER A CA 1
ATOM 712 C C . SER A 1 84 ? 3.586 8.116 8.277 1.00 93.94 84 SER A C 1
ATOM 714 O O . SER A 1 84 ? 4.471 8.003 7.433 1.00 93.94 84 SER A O 1
ATOM 716 N N . ILE A 1 85 ? 3.693 7.545 9.483 1.00 94.75 85 ILE A N 1
ATOM 717 C CA . ILE A 1 85 ? 4.867 6.738 9.858 1.00 94.75 85 ILE A CA 1
ATOM 718 C C . ILE A 1 85 ? 4.903 5.436 9.049 1.00 94.75 85 ILE A C 1
ATOM 720 O O . ILE A 1 85 ? 5.957 5.051 8.544 1.00 94.75 85 ILE A O 1
ATOM 724 N N . SER A 1 86 ? 3.752 4.780 8.878 1.00 94.12 86 SER A N 1
ATOM 725 C CA . SER A 1 86 ? 3.652 3.547 8.089 1.00 94.12 86 SER A CA 1
ATOM 726 C C . SER A 1 86 ? 4.050 3.778 6.637 1.00 94.12 86 SER A C 1
ATOM 728 O O . SER A 1 86 ? 4.736 2.943 6.062 1.00 94.12 86 SER A O 1
ATOM 730 N N . MET A 1 87 ? 3.662 4.918 6.065 1.00 95.62 87 MET A N 1
ATOM 731 C CA . MET A 1 87 ? 4.027 5.317 4.711 1.00 95.62 87 MET A CA 1
ATOM 732 C C . MET A 1 87 ? 5.542 5.450 4.548 1.00 95.62 87 MET A C 1
ATOM 734 O O . MET A 1 87 ? 6.101 4.854 3.635 1.00 95.62 87 MET A O 1
ATOM 738 N N . LEU A 1 88 ? 6.222 6.167 5.449 1.00 96.31 88 LEU A N 1
ATOM 739 C CA . LEU A 1 88 ? 7.681 6.314 5.389 1.00 96.31 88 LEU A CA 1
ATOM 740 C C . LEU A 1 88 ? 8.398 4.964 5.478 1.00 96.31 88 LEU A C 1
ATOM 742 O O . LEU A 1 88 ? 9.302 4.686 4.693 1.00 96.31 88 LEU A O 1
ATOM 746 N N . VAL A 1 89 ? 7.971 4.103 6.403 1.00 95.88 89 VAL A N 1
ATOM 747 C CA . VAL A 1 89 ? 8.570 2.772 6.562 1.00 95.88 89 VAL A CA 1
ATOM 748 C C . VAL A 1 89 ? 8.275 1.878 5.365 1.00 95.88 89 VAL A C 1
ATOM 750 O O . VAL A 1 89 ? 9.172 1.185 4.896 1.00 95.88 89 VAL A O 1
ATOM 753 N N . TYR A 1 90 ? 7.056 1.921 4.830 1.00 95.62 90 TYR A N 1
ATOM 754 C CA . TYR A 1 90 ? 6.697 1.197 3.615 1.00 95.62 90 TYR A CA 1
ATOM 755 C C . TYR A 1 90 ? 7.574 1.618 2.431 1.00 95.62 90 TYR A C 1
ATOM 757 O O . TYR A 1 90 ? 8.141 0.750 1.775 1.00 95.62 90 TYR A O 1
ATOM 765 N N . LEU A 1 91 ? 7.763 2.923 2.206 1.00 95.81 91 LEU A N 1
ATOM 766 C CA . LEU A 1 91 ? 8.649 3.422 1.149 1.00 95.81 91 LEU A CA 1
ATOM 767 C C . LEU A 1 91 ? 10.077 2.893 1.324 1.00 95.81 91 LEU A C 1
ATOM 769 O O . LEU A 1 91 ? 10.654 2.368 0.376 1.00 95.81 91 LEU A O 1
ATOM 773 N N . MET A 1 92 ? 10.624 2.949 2.541 1.00 95.25 92 MET A N 1
ATOM 774 C CA . MET A 1 92 ? 11.961 2.414 2.823 1.00 95.25 92 MET A CA 1
ATOM 775 C C . MET A 1 92 ? 12.058 0.915 2.522 1.00 95.25 92 MET A C 1
ATOM 777 O O . MET A 1 92 ? 13.000 0.484 1.860 1.00 95.25 92 MET A O 1
ATOM 781 N N . VAL A 1 93 ? 11.069 0.122 2.945 1.00 94.94 93 VAL A N 1
ATOM 782 C CA . VAL A 1 93 ? 11.015 -1.320 2.657 1.00 94.94 93 VAL A CA 1
ATOM 783 C C . VAL A 1 93 ? 10.966 -1.573 1.149 1.00 94.94 93 VAL A C 1
ATOM 785 O O . VAL A 1 93 ? 11.723 -2.404 0.651 1.00 94.94 93 VAL A O 1
ATOM 788 N N . MET A 1 94 ? 10.136 -0.835 0.407 1.00 93.69 94 MET A N 1
ATOM 789 C CA . MET A 1 94 ? 10.030 -0.985 -1.046 1.00 93.69 94 MET A CA 1
ATOM 790 C C . MET A 1 94 ? 11.329 -0.615 -1.763 1.00 93.69 94 MET A C 1
ATOM 792 O O . MET A 1 94 ? 11.733 -1.329 -2.681 1.00 93.69 94 MET A O 1
ATOM 796 N N . LYS A 1 95 ? 12.034 0.437 -1.324 1.00 94.25 95 LYS A N 1
ATOM 797 C CA . LYS A 1 95 ? 13.338 0.797 -1.902 1.00 94.25 95 LYS A CA 1
ATOM 798 C C . LYS A 1 95 ? 14.404 -0.242 -1.601 1.00 94.25 95 LYS A C 1
ATOM 800 O O . LYS A 1 95 ? 15.123 -0.626 -2.515 1.00 94.25 95 LYS A O 1
ATOM 805 N N . ILE A 1 96 ? 14.466 -0.749 -0.371 1.00 94.19 96 ILE A N 1
ATOM 806 C CA . ILE A 1 96 ? 15.406 -1.812 0.003 1.00 94.19 96 ILE A CA 1
ATOM 807 C C . ILE A 1 96 ? 15.162 -3.060 -0.855 1.00 94.19 96 ILE A C 1
ATOM 809 O O . ILE A 1 96 ? 16.096 -3.570 -1.469 1.00 94.19 96 ILE A O 1
ATOM 813 N N . LEU A 1 97 ? 13.908 -3.513 -0.972 1.00 92.50 97 LEU A N 1
ATOM 814 C CA . LEU A 1 97 ? 13.549 -4.643 -1.836 1.00 92.50 97 LEU A CA 1
ATOM 815 C C . LEU A 1 97 ? 13.904 -4.376 -3.304 1.00 92.50 97 LEU A C 1
ATOM 817 O O . LEU A 1 97 ? 14.465 -5.246 -3.966 1.00 92.50 97 LEU A O 1
ATOM 821 N N . GLY A 1 98 ? 13.630 -3.168 -3.801 1.00 91.19 98 GLY A N 1
ATOM 822 C CA . GLY A 1 98 ? 13.988 -2.753 -5.155 1.00 91.19 98 GLY A CA 1
ATOM 8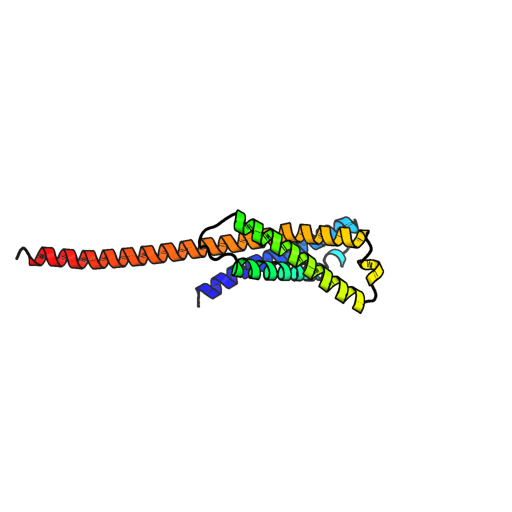23 C C . GLY A 1 98 ? 15.494 -2.802 -5.412 1.00 91.19 98 GLY A C 1
ATOM 824 O O . GLY A 1 98 ? 15.907 -3.291 -6.462 1.00 91.19 98 GLY A O 1
ATOM 825 N N . VAL A 1 99 ? 16.316 -2.369 -4.447 1.00 92.75 99 VAL A N 1
ATOM 826 C CA . VAL A 1 99 ? 17.782 -2.445 -4.540 1.00 92.75 99 VAL A CA 1
ATOM 827 C C . VAL A 1 99 ? 18.211 -3.905 -4.640 1.00 92.75 99 VAL A C 1
ATOM 829 O O . VAL A 1 99 ? 18.902 -4.258 -5.593 1.00 92.75 99 VAL A O 1
ATOM 832 N N . PHE A 1 100 ? 17.739 -4.769 -3.736 1.00 93.25 100 PHE A N 1
ATOM 833 C CA . PHE A 1 100 ? 18.065 -6.199 -3.764 1.00 93.25 100 PHE A CA 1
ATOM 834 C C . PHE A 1 100 ? 17.714 -6.852 -5.103 1.00 93.25 100 PHE A C 1
ATOM 836 O O . PHE A 1 100 ? 18.552 -7.530 -5.692 1.00 93.25 100 PHE A O 1
ATOM 843 N N . ILE A 1 101 ? 16.507 -6.609 -5.618 1.00 89.69 101 ILE A N 1
ATOM 844 C CA . ILE A 1 101 ? 16.075 -7.147 -6.914 1.00 89.69 101 ILE A CA 1
ATOM 845 C C . ILE A 1 101 ? 16.976 -6.610 -8.031 1.00 89.69 101 ILE A C 1
ATOM 847 O O . ILE A 1 101 ? 17.448 -7.371 -8.870 1.00 89.69 101 ILE A O 1
ATOM 851 N N . SER A 1 102 ? 17.268 -5.310 -8.037 1.00 91.62 102 SER A N 1
ATOM 852 C CA . SER A 1 102 ? 18.084 -4.708 -9.092 1.00 91.62 102 SER A CA 1
ATOM 853 C C . SER A 1 102 ? 19.526 -5.217 -9.124 1.00 91.62 102 SER A C 1
ATOM 855 O O . SER A 1 102 ? 20.085 -5.317 -10.212 1.00 91.62 102 SER A O 1
ATOM 857 N N . LEU A 1 103 ? 20.095 -5.584 -7.970 1.00 91.44 103 LEU A N 1
ATOM 858 C CA . LEU A 1 103 ? 21.427 -6.185 -7.871 1.00 91.44 103 LEU A CA 1
ATOM 859 C C . LEU A 1 103 ? 21.439 -7.627 -8.390 1.00 91.44 103 LEU A C 1
ATOM 861 O O . LEU A 1 103 ? 22.373 -8.016 -9.078 1.00 91.44 103 LEU A O 1
ATOM 865 N N . VAL A 1 104 ? 20.393 -8.411 -8.105 1.00 94.25 104 VAL A N 1
ATOM 866 C CA . VAL A 1 104 ? 20.276 -9.801 -8.587 1.00 94.25 104 VAL A CA 1
ATOM 867 C C . VAL A 1 104 ? 20.127 -9.868 -10.109 1.00 94.25 104 VAL A C 1
ATOM 869 O O . VAL A 1 104 ? 20.640 -10.790 -10.735 1.00 94.25 104 VAL A O 1
ATOM 872 N N . PHE A 1 105 ? 19.429 -8.901 -10.708 1.00 91.81 105 PHE A N 1
ATOM 873 C CA . PHE A 1 105 ? 19.136 -8.882 -12.145 1.00 91.81 105 PHE A CA 1
ATOM 874 C C . PHE A 1 105 ? 20.024 -7.931 -12.958 1.00 91.81 105 PHE A C 1
ATOM 876 O O . PHE A 1 105 ? 19.726 -7.713 -14.128 1.00 91.81 105 PHE A O 1
ATOM 883 N N . ASP A 1 106 ? 21.050 -7.331 -12.350 1.00 91.12 106 ASP A N 1
ATOM 884 C CA . ASP A 1 106 ? 21.935 -6.337 -12.979 1.00 91.12 106 ASP A CA 1
ATOM 885 C C . ASP A 1 106 ? 21.174 -5.202 -13.701 1.00 91.12 106 ASP A C 1
ATOM 887 O O . ASP A 1 106 ? 21.425 -4.820 -14.840 1.00 91.12 106 ASP A O 1
ATOM 891 N N . THR A 1 107 ? 20.143 -4.677 -13.034 1.00 91.69 107 THR A N 1
ATOM 892 C CA . THR A 1 107 ? 19.260 -3.619 -13.566 1.00 91.69 107 THR A CA 1
ATOM 893 C C . THR A 1 107 ? 19.318 -2.341 -12.738 1.00 91.69 107 THR A C 1
ATOM 895 O O . THR A 1 107 ? 18.396 -1.521 -12.795 1.00 91.69 107 THR A O 1
ATOM 898 N N . PHE A 1 108 ? 20.391 -2.160 -11.963 1.00 87.69 108 PHE A N 1
ATOM 899 C CA . PHE A 1 108 ? 20.546 -1.031 -11.048 1.00 87.69 108 PHE A CA 1
ATOM 900 C C . PHE A 1 108 ? 20.437 0.311 -11.780 1.00 87.69 108 PHE A C 1
ATOM 902 O O . PHE A 1 108 ? 19.535 1.084 -11.474 1.00 87.69 108 PHE A O 1
ATOM 909 N N . GLU A 1 109 ? 21.243 0.559 -12.817 1.00 87.00 109 GLU A N 1
ATOM 910 C CA . GLU A 1 109 ? 21.219 1.843 -13.541 1.00 87.00 109 GLU A CA 1
ATOM 911 C C . GLU A 1 109 ? 19.869 2.139 -14.210 1.00 87.00 109 GLU A C 1
ATOM 913 O O . GLU A 1 109 ? 19.397 3.279 -14.245 1.00 87.00 109 GLU A O 1
ATOM 918 N N . ARG A 1 110 ? 19.194 1.092 -14.696 1.00 85.12 110 ARG A N 1
ATOM 919 C CA . ARG A 1 110 ? 17.885 1.227 -15.340 1.00 85.12 110 ARG A CA 1
ATOM 920 C C . ARG A 1 110 ? 16.781 1.571 -14.341 1.00 85.12 110 ARG A C 1
ATOM 922 O O . ARG A 1 110 ? 15.911 2.373 -14.664 1.00 85.12 110 ARG A O 1
ATOM 929 N N . ASN A 1 111 ? 16.795 0.968 -13.155 1.00 83.94 111 ASN A N 1
ATOM 930 C CA . ASN A 1 111 ? 15.728 1.129 -12.164 1.00 83.94 111 ASN A CA 1
ATOM 931 C C . ASN A 1 111 ? 15.983 2.299 -11.197 1.00 83.94 111 ASN A C 1
ATOM 933 O O . ASN A 1 111 ? 15.025 2.905 -10.716 1.00 83.94 111 ASN A O 1
ATOM 937 N N . PHE A 1 112 ? 17.251 2.638 -10.940 1.00 89.44 112 PHE A N 1
ATOM 938 C CA . PHE A 1 112 ? 17.682 3.667 -9.986 1.00 89.44 112 PHE A CA 1
ATOM 939 C C . PHE A 1 112 ? 18.127 4.987 -10.643 1.00 89.44 112 PHE A C 1
ATOM 941 O O . PHE A 1 112 ? 18.779 5.810 -10.004 1.00 89.44 112 PHE A O 1
ATOM 948 N N . ASN A 1 113 ? 17.731 5.256 -11.894 1.00 92.00 113 ASN A N 1
ATOM 949 C CA . ASN A 1 113 ? 17.858 6.605 -12.459 1.00 92.00 113 ASN A CA 1
ATOM 950 C C . ASN A 1 113 ? 16.856 7.585 -11.814 1.00 92.00 113 ASN A C 1
ATOM 952 O O . ASN A 1 113 ? 15.810 7.183 -11.299 1.00 92.00 113 ASN A O 1
ATOM 956 N N . GLN A 1 114 ? 17.152 8.890 -11.866 1.00 89.88 114 GLN A N 1
ATOM 957 C CA . GLN A 1 114 ? 16.345 9.927 -11.202 1.00 89.88 114 GLN A CA 1
ATOM 958 C C . GLN A 1 114 ? 14.862 9.890 -11.606 1.00 89.88 114 GLN A C 1
ATOM 960 O O . GLN A 1 114 ? 13.982 9.999 -10.752 1.00 89.88 114 GLN A O 1
ATOM 965 N N . GLN A 1 115 ? 14.575 9.697 -12.894 1.00 91.31 115 GLN A N 1
ATOM 966 C CA . GLN A 1 115 ? 13.208 9.691 -13.411 1.00 91.31 115 GLN A CA 1
ATOM 967 C C . GLN A 1 115 ? 12.414 8.468 -12.925 1.00 91.31 115 GLN A C 1
ATOM 969 O O . GLN A 1 115 ? 11.281 8.600 -12.463 1.00 91.31 115 GLN A O 1
ATOM 974 N N . SER A 1 116 ? 13.014 7.281 -12.979 1.00 90.00 116 SER A N 1
ATOM 975 C CA . SER A 1 116 ? 12.398 6.015 -12.561 1.00 90.00 116 SER A CA 1
ATOM 976 C C . SER A 1 116 ? 12.230 5.956 -11.045 1.00 90.00 116 SER A C 1
ATOM 978 O O . SER A 1 116 ? 11.206 5.482 -10.547 1.00 90.00 116 SER A O 1
ATOM 980 N N . LEU A 1 117 ? 13.178 6.520 -10.293 1.00 92.06 117 LEU A N 1
ATOM 981 C CA . LEU A 1 117 ? 13.058 6.688 -8.848 1.00 92.06 117 LEU A CA 1
ATOM 982 C C . LEU A 1 117 ? 11.922 7.631 -8.465 1.00 92.06 117 LEU A C 1
ATOM 984 O O . LEU A 1 117 ? 11.131 7.292 -7.584 1.00 92.06 117 LEU A O 1
ATOM 988 N N . ALA A 1 118 ? 11.796 8.778 -9.133 1.00 92.25 118 ALA A N 1
ATOM 989 C CA . ALA A 1 118 ? 10.708 9.715 -8.872 1.00 92.25 118 ALA A CA 1
ATOM 990 C C . ALA A 1 118 ? 9.340 9.083 -9.178 1.00 92.25 118 ALA A C 1
ATOM 992 O O . ALA A 1 118 ? 8.437 9.123 -8.340 1.00 92.25 118 ALA A O 1
ATOM 993 N N . LEU A 1 119 ? 9.203 8.431 -10.339 1.00 90.25 119 LEU A N 1
ATOM 994 C CA . LEU A 1 119 ? 7.959 7.778 -10.756 1.00 90.25 119 LEU A CA 1
ATOM 995 C C . LEU A 1 119 ? 7.576 6.605 -9.846 1.00 90.25 119 LEU A C 1
ATOM 997 O O . LEU A 1 119 ? 6.418 6.502 -9.439 1.00 90.25 119 LEU A O 1
ATOM 1001 N N . SER A 1 120 ? 8.531 5.740 -9.492 1.00 90.94 120 SER A N 1
ATOM 1002 C CA . SER A 1 120 ? 8.275 4.613 -8.583 1.00 90.94 120 SER A CA 1
ATOM 1003 C C . SER A 1 120 ? 7.885 5.094 -7.188 1.00 90.94 120 SER A C 1
ATOM 1005 O O . SER A 1 120 ? 6.915 4.602 -6.621 1.00 90.94 120 SER A O 1
ATOM 1007 N N . THR A 1 121 ? 8.572 6.109 -6.659 1.00 94.06 121 THR A N 1
ATOM 1008 C CA . THR A 1 121 ? 8.245 6.702 -5.354 1.00 94.06 121 THR A CA 1
ATOM 1009 C C . THR A 1 121 ? 6.852 7.320 -5.365 1.00 94.06 121 THR A C 1
ATOM 1011 O O . THR A 1 121 ? 6.056 7.039 -4.475 1.00 94.06 121 THR A O 1
ATOM 1014 N N . LEU A 1 122 ? 6.500 8.095 -6.395 1.00 93.88 122 LEU A N 1
ATOM 1015 C CA . LEU A 1 122 ? 5.157 8.660 -6.520 1.00 93.88 122 LEU A CA 1
ATOM 1016 C C . LEU A 1 122 ? 4.086 7.563 -6.607 1.00 93.88 122 LEU A C 1
ATOM 1018 O O . LEU A 1 122 ? 3.045 7.659 -5.960 1.00 93.88 122 LEU A O 1
ATOM 1022 N N . SER A 1 123 ? 4.349 6.496 -7.364 1.00 91.56 123 SER A N 1
ATOM 1023 C CA . SER A 1 123 ? 3.443 5.351 -7.459 1.00 91.56 123 SER A CA 1
ATOM 1024 C C . SER A 1 123 ? 3.247 4.658 -6.105 1.00 91.56 123 SER A C 1
ATOM 1026 O O . SER A 1 123 ? 2.115 4.385 -5.712 1.00 91.56 123 SER A O 1
ATOM 1028 N N . GLU A 1 124 ? 4.321 4.428 -5.348 1.00 94.50 124 GLU A N 1
ATOM 1029 C CA . GLU A 1 124 ? 4.265 3.837 -4.006 1.00 94.50 124 GLU A CA 1
ATOM 1030 C C . GLU A 1 124 ? 3.514 4.731 -3.007 1.00 94.50 124 GLU A C 1
ATOM 1032 O O . GLU A 1 124 ? 2.729 4.229 -2.197 1.00 94.50 124 GLU A O 1
ATOM 1037 N N . ILE A 1 125 ? 3.695 6.052 -3.096 1.00 95.56 125 ILE A N 1
ATOM 1038 C CA . ILE A 1 125 ? 2.940 7.043 -2.322 1.00 95.56 125 ILE A CA 1
ATOM 1039 C C . ILE A 1 125 ? 1.442 6.925 -2.629 1.00 95.56 125 ILE A C 1
ATOM 1041 O O . ILE A 1 125 ? 0.633 6.779 -1.712 1.00 95.56 125 ILE A O 1
ATOM 1045 N N . MET A 1 126 ? 1.064 6.924 -3.909 1.00 94.12 126 MET A N 1
ATOM 1046 C CA . MET A 1 126 ? -0.335 6.797 -4.328 1.00 94.12 126 MET A CA 1
ATOM 1047 C C . MET A 1 126 ? -0.946 5.465 -3.893 1.00 94.12 126 MET A C 1
ATOM 1049 O O . MET A 1 126 ? -2.057 5.436 -3.363 1.00 94.12 126 MET A O 1
ATOM 1053 N N . ASN A 1 127 ? -0.201 4.369 -4.034 1.00 92.31 127 ASN A N 1
ATOM 1054 C CA . ASN A 1 127 ? -0.613 3.060 -3.538 1.00 92.31 127 ASN A CA 1
ATOM 1055 C C . ASN A 1 127 ? -0.820 3.085 -2.016 1.00 92.31 127 ASN A C 1
ATOM 1057 O O . ASN A 1 127 ? -1.789 2.513 -1.524 1.00 92.31 127 ASN A O 1
ATOM 1061 N N . THR A 1 128 ? 0.021 3.803 -1.269 1.00 95.19 128 THR A N 1
ATOM 1062 C CA . THR A 1 128 ? -0.157 3.973 0.180 1.00 95.19 128 THR A CA 1
ATOM 1063 C C . THR A 1 128 ? -1.446 4.717 0.512 1.00 95.19 128 THR A C 1
ATOM 1065 O O . THR A 1 128 ? -2.186 4.286 1.395 1.00 95.19 128 THR A O 1
ATOM 1068 N N . PHE A 1 129 ? -1.769 5.787 -0.218 1.00 95.38 129 PHE A N 1
ATOM 1069 C CA . PHE A 1 129 ? -3.044 6.487 -0.053 1.00 95.38 129 PHE A CA 1
ATOM 1070 C C . PHE A 1 129 ? -4.240 5.588 -0.345 1.00 95.38 129 PHE A C 1
ATOM 1072 O O . PHE A 1 129 ? -5.173 5.553 0.453 1.00 95.38 129 PHE A O 1
ATOM 1079 N N . ILE A 1 130 ? -4.209 4.828 -1.436 1.00 93.88 130 ILE A N 1
ATOM 1080 C CA . ILE A 1 130 ? -5.320 3.961 -1.836 1.00 93.88 130 ILE A CA 1
ATOM 1081 C C . ILE A 1 130 ? -5.475 2.798 -0.848 1.00 93.88 130 ILE A C 1
ATOM 1083 O O . ILE A 1 130 ? -6.471 2.697 -0.126 1.00 93.88 130 ILE A O 1
ATOM 1087 N N . TYR A 1 131 ? -4.466 1.930 -0.776 1.00 93.50 131 TYR A N 1
ATOM 1088 C CA . TYR A 1 131 ? -4.532 0.697 0.001 1.00 93.50 131 TYR A CA 1
ATOM 1089 C C . TYR A 1 131 ? -4.495 0.974 1.502 1.00 93.50 131 TYR A C 1
ATOM 1091 O O . TYR A 1 131 ? -5.234 0.344 2.260 1.00 93.50 131 TYR A O 1
ATOM 1099 N N . GLY A 1 132 ? -3.704 1.949 1.949 1.00 92.81 132 GLY A N 1
ATOM 1100 C CA . GLY A 1 132 ? -3.657 2.320 3.358 1.00 92.81 132 GLY A CA 1
ATOM 1101 C C . GLY A 1 132 ? -4.988 2.890 3.849 1.00 92.81 132 GLY A C 1
ATOM 1102 O O . GLY A 1 132 ? -5.434 2.522 4.935 1.00 92.81 132 GLY A O 1
ATOM 1103 N N . SER A 1 133 ? -5.690 3.688 3.034 1.00 92.81 133 SER A N 1
ATOM 1104 C CA . SER A 1 133 ? -7.042 4.155 3.378 1.00 92.81 133 SER A CA 1
ATOM 1105 C C . SER A 1 133 ? -8.045 3.006 3.450 1.00 92.81 133 SER A C 1
ATOM 1107 O O . SER A 1 133 ? -8.823 2.937 4.404 1.00 92.81 133 SER A O 1
ATOM 1109 N N . PHE A 1 134 ? -8.006 2.063 2.500 1.00 92.94 134 PHE A N 1
ATOM 1110 C CA . PHE A 1 134 ? -8.848 0.863 2.546 1.00 92.94 134 PHE A CA 1
ATOM 1111 C C . PHE A 1 134 ? -8.610 0.052 3.819 1.00 92.94 134 PHE A C 1
ATOM 1113 O O . PHE A 1 134 ? -9.565 -0.336 4.496 1.00 92.94 134 PHE A O 1
ATOM 1120 N N . PHE A 1 135 ? -7.344 -0.165 4.176 1.00 91.56 135 PHE A N 1
ATOM 1121 C CA . PHE A 1 135 ? -6.976 -0.894 5.382 1.00 91.56 135 PHE A CA 1
ATOM 1122 C C . PHE A 1 135 ? -7.435 -0.182 6.648 1.00 91.56 135 PHE A C 1
ATOM 1124 O O . PHE A 1 135 ? -8.020 -0.813 7.526 1.00 91.56 135 PHE A O 1
ATOM 1131 N N . LEU A 1 136 ? -7.223 1.130 6.738 1.00 90.25 136 LEU A N 1
ATOM 1132 C CA . LEU A 1 136 ? -7.601 1.924 7.900 1.00 90.25 136 LEU A CA 1
ATOM 1133 C C . LEU A 1 136 ? -9.125 1.926 8.091 1.00 90.25 136 LEU A C 1
ATOM 1135 O O . LEU A 1 136 ? -9.614 1.644 9.188 1.00 90.25 136 LEU A O 1
ATOM 1139 N N . ALA A 1 137 ? -9.882 2.155 7.014 1.00 90.12 137 ALA A N 1
ATOM 1140 C CA . ALA A 1 137 ? -11.340 2.098 7.027 1.00 90.12 137 ALA A CA 1
ATOM 1141 C C . ALA A 1 137 ? -11.845 0.715 7.465 1.00 90.12 137 ALA A C 1
ATOM 1143 O O . ALA A 1 137 ? -12.697 0.610 8.352 1.00 90.12 137 ALA A O 1
ATOM 1144 N N . PHE A 1 138 ? -11.276 -0.353 6.901 1.00 89.00 138 PHE A N 1
ATOM 1145 C CA . PHE A 1 138 ? -11.617 -1.726 7.264 1.00 89.00 138 PHE A CA 1
ATOM 1146 C C . PHE A 1 138 ? -11.274 -2.045 8.726 1.00 89.00 138 PHE A C 1
ATOM 1148 O O . PHE A 1 138 ? -12.094 -2.620 9.449 1.00 89.00 138 PHE A O 1
ATOM 1155 N N . TYR A 1 139 ? -10.092 -1.637 9.189 1.00 86.94 139 TYR A N 1
ATOM 1156 C CA . TYR A 1 139 ? -9.622 -1.861 10.552 1.00 86.94 139 TYR A CA 1
ATOM 1157 C C . TYR A 1 139 ? -10.541 -1.190 11.579 1.00 86.94 139 TYR A C 1
ATOM 1159 O O . TYR A 1 139 ? -11.019 -1.840 12.514 1.00 86.94 139 TYR A O 1
ATOM 1167 N N . TYR A 1 140 ? -10.855 0.093 11.386 1.00 85.38 140 TYR A N 1
ATOM 1168 C CA . TYR A 1 140 ? -11.725 0.829 12.301 1.00 85.38 140 TYR A CA 1
ATOM 1169 C C . TYR A 1 140 ? -13.178 0.366 12.244 1.00 85.38 140 TYR A C 1
ATOM 1171 O O . TYR A 1 140 ? -13.834 0.287 13.285 1.00 85.38 140 TYR A O 1
ATOM 1179 N N . TYR A 1 141 ? -13.675 -0.019 11.067 1.00 84.94 141 TYR A N 1
ATOM 1180 C CA . TYR A 1 141 ? -14.984 -0.653 10.942 1.00 84.94 141 TYR A CA 1
ATOM 1181 C C . TYR A 1 141 ? -15.064 -1.937 11.785 1.00 84.94 141 TYR A C 1
ATOM 1183 O O . TYR A 1 141 ? -16.014 -2.119 12.557 1.00 84.94 141 TYR A O 1
ATOM 1191 N N . GLN A 1 142 ? -14.042 -2.797 11.713 1.00 82.38 142 GLN A N 1
ATOM 1192 C CA . GLN A 1 142 ? -13.978 -4.000 12.540 1.00 82.38 142 GLN A CA 1
ATOM 1193 C C . GLN A 1 142 ? -13.880 -3.672 14.034 1.00 82.38 142 GLN A C 1
ATOM 1195 O O . GLN A 1 142 ? -14.636 -4.242 14.825 1.00 82.38 142 GLN A O 1
ATOM 1200 N N . LYS A 1 143 ? -13.016 -2.729 14.433 1.00 80.12 143 LYS A N 1
ATOM 1201 C CA . LYS A 1 143 ? -12.876 -2.295 15.836 1.00 80.12 143 LYS A CA 1
ATOM 1202 C C . LYS A 1 143 ? -14.212 -1.800 16.404 1.00 80.12 143 LYS A C 1
ATOM 1204 O O . LYS A 1 143 ? -14.646 -2.254 17.463 1.00 80.12 143 LYS A O 1
ATOM 1209 N N . ASN A 1 144 ? -14.936 -0.972 15.654 1.00 80.19 144 ASN A N 1
ATOM 1210 C CA . ASN A 1 144 ? -16.243 -0.451 16.058 1.00 80.19 144 ASN A CA 1
ATOM 1211 C C . ASN A 1 144 ? -17.308 -1.550 16.178 1.00 80.19 144 ASN A C 1
ATOM 1213 O O . ASN A 1 144 ? -18.112 -1.540 17.115 1.00 80.19 144 ASN A O 1
ATOM 1217 N N . LYS A 1 145 ? -17.317 -2.529 15.265 1.00 79.25 145 LYS A N 1
ATOM 1218 C CA . LYS A 1 145 ? -18.234 -3.676 15.334 1.00 79.25 145 LYS A CA 1
ATOM 1219 C C . LYS A 1 145 ? -17.975 -4.528 16.582 1.00 79.25 145 LYS A C 1
ATOM 1221 O O . LYS A 1 145 ? -18.931 -4.904 17.266 1.00 79.25 145 LYS A O 1
ATOM 1226 N N . LYS A 1 146 ? -16.703 -4.771 16.921 1.00 75.88 146 LYS A N 1
ATOM 1227 C CA . LYS A 1 146 ? -16.312 -5.481 18.150 1.00 75.88 146 LYS A CA 1
ATOM 1228 C C . LYS A 1 146 ? -16.777 -4.723 19.396 1.00 75.88 146 LYS A C 1
ATOM 1230 O O . LYS A 1 146 ? -17.459 -5.317 20.233 1.00 75.88 146 LYS A O 1
ATOM 1235 N N . ASN A 1 147 ? -16.549 -3.412 19.463 1.00 73.00 147 ASN A N 1
ATOM 1236 C CA . ASN A 1 147 ? -16.978 -2.575 20.590 1.00 73.00 147 ASN A CA 1
ATOM 1237 C C . ASN A 1 147 ? -18.507 -2.569 20.776 1.00 73.00 147 ASN A C 1
ATOM 1239 O O . ASN A 1 147 ? -18.994 -2.765 21.890 1.00 73.00 147 ASN A O 1
ATOM 1243 N N . LYS A 1 148 ? -19.286 -2.451 19.687 1.00 69.06 148 LYS A N 1
ATOM 1244 C CA . LYS A 1 148 ? -20.759 -2.550 19.737 1.00 69.06 148 LYS A CA 1
ATOM 1245 C C . LYS A 1 148 ? -21.235 -3.915 20.243 1.00 69.06 148 LYS A C 1
ATOM 1247 O O . LYS A 1 148 ? -22.202 -3.985 20.999 1.00 69.06 148 LYS A O 1
ATOM 1252 N N . SER A 1 149 ? -20.572 -5.002 19.843 1.00 68.19 149 SER A N 1
ATOM 1253 C CA . SER A 1 149 ? -20.918 -6.351 20.310 1.00 68.19 149 SER A CA 1
ATOM 1254 C C . SER A 1 149 ? -20.597 -6.566 21.796 1.00 68.19 149 SER A C 1
ATOM 1256 O O . SER A 1 149 ? -21.434 -7.106 22.519 1.00 68.19 149 SER A O 1
ATOM 1258 N N . LYS A 1 150 ? -19.444 -6.064 22.269 1.00 63.81 150 LYS A N 1
ATOM 1259 C CA . LYS A 1 150 ? -19.019 -6.097 23.679 1.00 63.81 150 LYS A CA 1
ATOM 1260 C C . LYS A 1 150 ? -20.000 -5.315 24.557 1.00 63.81 150 LYS A C 1
ATOM 1262 O O . LYS A 1 150 ? -20.511 -5.861 25.527 1.00 63.81 150 LYS A O 1
ATOM 1267 N N . SER A 1 151 ? -20.359 -4.095 24.147 1.00 59.25 151 SER A N 1
ATOM 1268 C CA . SER A 1 151 ? -21.341 -3.254 24.847 1.00 59.25 151 SER A CA 1
ATOM 1269 C C . SER A 1 151 ? -22.717 -3.930 24.968 1.00 59.25 151 SER A C 1
ATOM 1271 O O . SER A 1 151 ? -23.265 -4.013 26.067 1.00 59.25 151 SER A O 1
ATOM 1273 N N . LYS A 1 152 ? -23.245 -4.518 23.881 1.00 64.44 152 LYS A N 1
ATOM 1274 C CA . LYS A 1 152 ? -24.514 -5.274 23.919 1.00 64.44 152 LYS A CA 1
ATOM 1275 C C . LYS A 1 152 ? -24.460 -6.490 24.852 1.00 64.44 152 LYS A C 1
ATOM 1277 O O . LYS A 1 152 ? -25.455 -6.789 25.509 1.00 64.44 152 LYS A O 1
ATOM 1282 N N . GLY A 1 153 ? -23.325 -7.189 24.912 1.00 64.25 153 GLY A N 1
ATOM 1283 C CA . GLY A 1 153 ? -23.110 -8.308 25.835 1.00 64.25 153 GLY A CA 1
ATOM 1284 C C . GLY A 1 153 ? -23.129 -7.868 27.299 1.00 64.25 153 GLY A C 1
ATOM 1285 O O . GLY A 1 153 ? -23.849 -8.460 28.102 1.00 64.25 153 GLY A O 1
ATOM 1286 N N . THR A 1 154 ? -22.419 -6.785 27.624 1.00 65.19 154 THR A N 1
ATOM 1287 C CA . THR A 1 154 ? -22.396 -6.197 28.971 1.00 65.19 154 THR A CA 1
ATOM 1288 C C . THR A 1 154 ? -23.784 -5.732 29.411 1.00 65.19 154 THR A C 1
ATOM 1290 O O . THR A 1 154 ? -24.216 -6.071 30.508 1.00 65.19 154 THR A O 1
ATOM 1293 N N . ILE A 1 155 ? -24.529 -5.037 28.544 1.00 70.56 155 ILE A N 1
ATOM 1294 C CA . ILE A 1 155 ? -25.901 -4.590 28.843 1.00 70.56 155 ILE A CA 1
ATOM 1295 C C . ILE A 1 155 ? -26.824 -5.788 29.089 1.00 70.56 155 ILE A C 1
ATOM 1297 O O . ILE A 1 155 ? -27.606 -5.782 30.035 1.00 70.56 155 ILE A O 1
ATOM 1301 N N . ARG A 1 156 ? -26.714 -6.851 28.282 1.00 68.38 156 ARG A N 1
ATOM 1302 C CA . ARG A 1 156 ? -27.508 -8.074 28.470 1.00 68.38 156 ARG A CA 1
ATOM 1303 C C . ARG A 1 156 ? -27.181 -8.774 29.793 1.00 68.38 156 ARG A C 1
ATOM 1305 O O . ARG A 1 156 ? -28.094 -9.264 30.450 1.00 68.38 156 ARG A O 1
ATOM 1312 N N . HIS A 1 157 ? -25.910 -8.804 30.195 1.00 68.50 157 HIS A N 1
ATOM 1313 C CA . HIS A 1 157 ? -25.494 -9.338 31.494 1.00 68.50 157 HIS A CA 1
ATOM 1314 C C . HIS A 1 157 ? -26.055 -8.502 32.654 1.00 68.50 157 HIS A C 1
ATOM 1316 O O . HIS A 1 157 ? -26.652 -9.057 33.572 1.00 6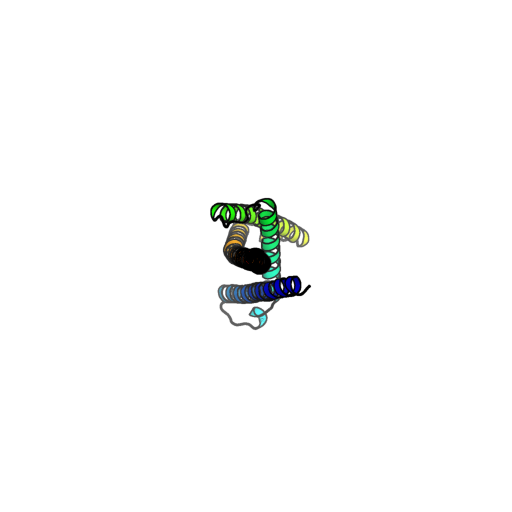8.50 157 HIS A O 1
ATOM 1322 N N . PHE A 1 158 ? -25.957 -7.171 32.573 1.00 70.31 158 PHE A N 1
ATOM 1323 C CA . PHE A 1 158 ? -26.546 -6.258 33.558 1.00 70.31 158 PHE A CA 1
ATOM 1324 C C . PHE A 1 158 ? -28.073 -6.389 33.655 1.00 70.31 158 PHE A C 1
ATOM 1326 O O . PHE A 1 158 ? -28.609 -6.439 34.758 1.00 70.31 158 PHE A O 1
ATOM 1333 N N . LEU A 1 159 ? -28.783 -6.508 32.528 1.00 67.62 159 LEU A N 1
ATOM 1334 C CA . LEU A 1 159 ? -30.233 -6.742 32.516 1.00 67.62 159 LEU A CA 1
ATOM 1335 C C . LEU A 1 159 ? -30.604 -8.086 33.151 1.00 67.62 159 LEU A C 1
ATOM 1337 O O . LEU A 1 159 ? -31.591 -8.162 33.880 1.00 67.62 159 LEU A O 1
ATOM 1341 N N . LYS A 1 160 ? -29.801 -9.132 32.924 1.00 67.50 160 LYS A N 1
ATOM 1342 C CA . LYS A 1 160 ? -30.010 -10.443 33.547 1.00 67.50 160 LYS A CA 1
ATOM 1343 C C . LYS A 1 160 ? -29.815 -10.381 35.065 1.00 67.50 160 LYS A C 1
ATOM 1345 O O . LYS A 1 160 ? -30.673 -10.874 35.786 1.00 67.50 160 LYS A O 1
ATOM 1350 N N . LEU A 1 161 ? -28.760 -9.711 35.538 1.00 70.50 161 LEU A N 1
ATOM 1351 C CA . LEU A 1 161 ? -28.518 -9.482 36.970 1.00 70.50 161 LEU A CA 1
ATOM 1352 C C . LEU A 1 161 ? -29.631 -8.651 37.629 1.00 70.50 161 LEU A C 1
ATOM 1354 O O . LEU A 1 161 ? -30.050 -8.949 38.746 1.00 70.50 161 LEU A O 1
ATOM 1358 N N . ARG A 1 162 ? -30.151 -7.634 36.928 1.00 62.66 162 ARG A N 1
ATOM 1359 C CA . ARG A 1 162 ? -31.272 -6.811 37.409 1.00 62.66 162 ARG A CA 1
ATOM 1360 C C . ARG A 1 162 ? -32.570 -7.613 37.511 1.00 62.66 162 ARG A C 1
ATOM 1362 O O . ARG A 1 162 ? -33.291 -7.476 38.491 1.00 62.66 162 ARG A O 1
ATOM 1369 N N . SER A 1 163 ? -32.847 -8.474 36.534 1.00 57.97 163 SER A N 1
ATOM 1370 C CA . SER A 1 163 ? -34.001 -9.380 36.549 1.00 57.97 163 SER A CA 1
ATOM 1371 C C . SER A 1 163 ? -33.924 -10.398 37.697 1.00 57.97 163 SER A C 1
ATOM 1373 O O . SER A 1 163 ? -34.920 -10.607 38.384 1.00 57.97 163 SER A O 1
ATOM 1375 N N . THR A 1 164 ? -32.749 -10.974 37.974 1.00 59.59 164 THR A N 1
ATOM 1376 C CA . THR A 1 164 ? -32.568 -11.903 39.105 1.00 59.59 164 THR A CA 1
ATOM 1377 C C . THR A 1 164 ? -32.617 -11.204 40.465 1.00 59.59 164 THR A C 1
ATOM 1379 O O . THR A 1 164 ? -33.146 -11.765 41.418 1.00 59.59 164 THR A O 1
ATOM 1382 N N . SER A 1 165 ? -32.126 -9.964 40.562 1.00 56.28 165 SER A N 1
ATOM 1383 C CA . SER A 1 165 ? -32.229 -9.146 41.779 1.00 56.28 165 SER A CA 1
ATOM 1384 C C . SER A 1 165 ? -33.673 -8.711 42.064 1.00 56.28 165 SER A C 1
ATOM 1386 O O . SER A 1 165 ? -34.095 -8.768 43.214 1.00 56.28 165 SER A O 1
ATOM 1388 N N . SER A 1 166 ? -34.452 -8.365 41.033 1.00 54.53 166 SER A N 1
ATOM 1389 C CA . SER A 1 166 ? -35.878 -8.036 41.170 1.00 54.53 166 SER A CA 1
ATOM 1390 C C . SER A 1 166 ? -36.698 -9.210 41.710 1.00 54.53 166 SER A C 1
ATOM 1392 O O . SER A 1 166 ? -37.568 -8.996 42.547 1.00 54.53 166 SER A O 1
ATOM 1394 N N . ASN A 1 167 ? -36.400 -10.446 41.293 1.00 52.22 167 ASN A N 1
ATOM 1395 C CA . ASN A 1 167 ? -37.082 -11.633 41.822 1.00 52.22 167 ASN A CA 1
ATOM 1396 C C . ASN A 1 167 ? -36.787 -11.878 43.311 1.00 52.22 167 ASN A C 1
ATOM 1398 O O . ASN A 1 167 ? -37.669 -12.338 44.027 1.00 52.22 167 ASN A O 1
ATOM 1402 N N . HIS A 1 168 ? -35.593 -11.535 43.807 1.00 51.09 168 HIS A N 1
ATOM 1403 C CA . HIS A 1 168 ? -35.294 -11.631 45.242 1.00 51.09 168 HIS A CA 1
ATOM 1404 C C . HIS A 1 168 ? -35.933 -10.502 46.065 1.00 51.09 168 HIS A C 1
ATOM 1406 O O . HIS A 1 168 ? -36.368 -10.744 47.189 1.00 51.09 168 HIS A O 1
ATOM 1412 N N . SER A 1 169 ? -36.063 -9.292 45.509 1.00 45.44 169 SER A N 1
ATOM 1413 C CA . SER A 1 169 ? -36.758 -8.181 46.177 1.00 45.44 169 SER A CA 1
ATOM 1414 C C . SER A 1 169 ? -38.275 -8.389 46.266 1.00 45.44 169 SER A C 1
ATOM 1416 O O . SER A 1 169 ? -38.881 -7.989 47.255 1.00 45.44 169 SER A O 1
ATOM 1418 N N . SER A 1 170 ? -38.892 -9.065 45.291 1.00 43.16 170 SER A N 1
ATOM 1419 C CA . SER A 1 170 ? -40.319 -9.417 45.350 1.00 43.16 170 SER A CA 1
ATOM 1420 C C . SER A 1 170 ? -40.636 -10.509 46.381 1.00 43.16 170 SER A C 1
ATOM 1422 O O . SER A 1 170 ? -41.732 -10.511 46.931 1.00 43.16 170 SER A O 1
ATOM 1424 N N . ILE A 1 171 ? -39.685 -11.397 46.696 1.00 44.78 171 ILE A N 1
ATOM 1425 C CA . ILE A 1 171 ? -39.859 -12.438 47.728 1.00 44.78 171 ILE A CA 1
ATOM 1426 C C . ILE A 1 171 ? -39.707 -11.847 49.140 1.00 44.78 171 ILE A C 1
ATOM 1428 O O . ILE A 1 171 ? -40.462 -12.200 50.042 1.00 44.78 171 ILE A O 1
ATOM 1432 N N . LEU A 1 172 ? -38.795 -10.889 49.332 1.00 38.81 172 LEU A N 1
ATOM 1433 C CA . LEU A 1 172 ? -38.601 -10.219 50.627 1.00 38.81 172 LEU A CA 1
ATOM 1434 C C . LEU A 1 172 ? -39.776 -9.314 51.032 1.00 38.81 172 LEU A C 1
ATOM 1436 O O . LEU A 1 172 ? -40.049 -9.186 52.220 1.00 38.81 172 LEU A O 1
ATOM 1440 N N . ILE A 1 173 ? -40.507 -8.739 50.072 1.00 44.50 173 ILE A N 1
ATOM 1441 C CA . ILE A 1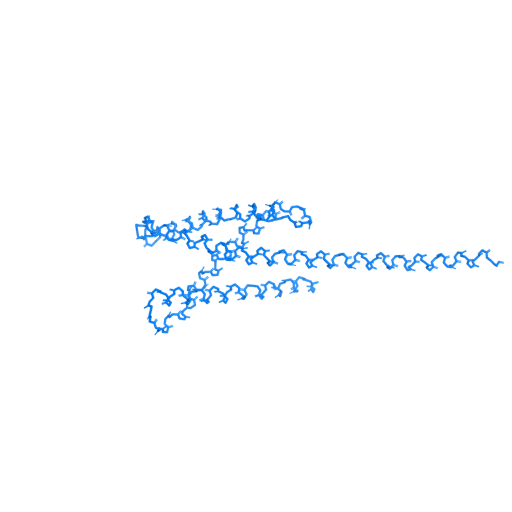 173 ? -41.722 -7.958 50.364 1.00 44.50 173 ILE A CA 1
ATOM 1442 C C . ILE A 1 173 ? -42.904 -8.874 50.728 1.00 44.50 173 ILE A C 1
ATOM 1444 O O . ILE A 1 173 ? -43.745 -8.486 51.531 1.00 44.50 173 ILE A O 1
ATOM 1448 N N . PHE A 1 174 ? -42.949 -10.109 50.215 1.00 37.88 174 PHE A N 1
ATOM 1449 C CA . PHE A 1 174 ? -44.025 -11.056 50.531 1.00 37.88 174 PHE A CA 1
ATOM 1450 C C . PHE A 1 174 ? -43.861 -11.730 51.908 1.00 37.88 174 PHE A C 1
ATOM 1452 O O . PHE A 1 174 ? -44.855 -12.008 52.570 1.00 37.88 174 PHE A O 1
ATOM 1459 N N . CYS A 1 175 ? -42.628 -11.922 52.393 1.00 39.88 175 CYS A N 1
ATOM 1460 C CA . CYS A 1 175 ? -42.370 -12.461 53.740 1.00 39.88 175 CYS A CA 1
ATOM 1461 C C . CYS A 1 175 ? -42.569 -11.450 54.885 1.00 39.88 175 CYS A C 1
ATOM 1463 O O . CYS A 1 175 ? -42.571 -11.858 56.037 1.00 39.88 175 CYS A O 1
ATOM 1465 N N . LEU A 1 176 ? -42.706 -10.151 54.602 1.00 36.78 176 LEU A N 1
ATOM 1466 C CA . LEU A 1 176 ? -42.892 -9.107 55.625 1.00 36.78 176 LEU A CA 1
ATOM 1467 C C . LEU A 1 176 ? -44.368 -8.726 55.851 1.00 36.78 176 LEU A C 1
ATOM 1469 O O . LEU A 1 176 ? -44.649 -7.854 56.668 1.00 36.78 176 LEU A O 1
ATOM 1473 N N . ILE A 1 177 ? -45.298 -9.361 55.127 1.00 43.72 177 ILE A N 1
ATOM 1474 C CA . ILE A 1 177 ? -46.748 -9.079 55.170 1.00 43.72 177 ILE A CA 1
ATOM 1475 C C . ILE A 1 177 ? -47.563 -10.316 55.622 1.00 43.72 177 ILE A C 1
ATOM 1477 O O . ILE A 1 177 ? -48.788 -10.263 55.666 1.00 43.72 177 ILE A O 1
ATOM 1481 N N . THR A 1 178 ? -46.913 -11.420 56.010 1.00 40.34 178 THR A N 1
ATOM 1482 C CA . THR A 1 178 ? -47.592 -12.605 56.582 1.00 40.34 178 THR A CA 1
ATOM 1483 C C . THR A 1 178 ? -47.098 -12.855 57.994 1.00 40.34 178 THR A C 1
ATOM 1485 O O . THR A 1 178 ? -47.942 -13.183 58.854 1.00 40.34 178 THR A O 1
#

Sequence (178 aa):
MKNILNEARQSKYFLLFVFLFGYAQSIQIRLLVRKKLDWYIFTPEAAVMSFVSAGILFFVMYIFIRHWQKSETFSTREALKIFSISMLVYLMVMKILGVFISLVFDTFERNFNQQSLALSTLSEIMNTFIYGSFFLAFYYYQKNKKNKSKSKGTIRHFLKLRSTSSNHSSILIFCLIT